Protein AF-A0A5M6J4X7-F1 (afdb_monomer_lite)

pLDDT: mean 82.65, std 15.27, range [44.09, 95.94]

Radius of gyration: 17.27 Å; chains: 1; bounding box: 68×32×40 Å

Sequence (121 aa):
MPLDASPAVAPTANATFPDHDLAFAHAWAAVAPGGWALTADPTDAGELIRIYPPDSQLPGFTIRLEAGVVVTRRHRPVQVRGGAVAVGQHASLPEAVLALCPLTQAQMDELRQVMRDRYGV

Secondary structure (DSSP, 8-state):
------------------HHHHHHHHHHHHHSTTT-EEEEEEETTEEEEEEE-TT-SS-SEEEEEETTEEEEEEPPPGGGT---EEEEEESSHHHHHHHHSPPPHHHHHHHHHHHHHHH--

Foldseek 3Di:
DDDDPDPDPPQPPQDEADPLLVLLLQLCQVLFPQRKDWDWDQDSNHIKIFIAGHPGPHGQWIWGQDPQKIWIWGADPVVVVGDTDTPDIHNGSNVVSCVVPPDDPVSVVSSVVSCCVPPVD

Organism: NCBI:txid504468

Structure (mmCIF, N/CA/C/O backbone):
data_AF-A0A5M6J4X7-F1
#
_entry.id   AF-A0A5M6J4X7-F1
#
loop_
_atom_site.group_PDB
_atom_site.id
_atom_site.type_symbol
_atom_site.label_atom_id
_atom_site.label_alt_id
_atom_site.label_comp_id
_atom_site.label_asym_id
_atom_site.label_entity_id
_atom_site.label_seq_id
_atom_site.pdbx_PDB_ins_code
_atom_site.Cartn_x
_atom_site.Cartn_y
_atom_site.Cartn_z
_atom_site.occupancy
_atom_site.B_iso_or_equiv
_atom_site.auth_seq_id
_atom_site.auth_comp_id
_atom_site.auth_asym_id
_atom_site.auth_atom_id
_atom_site.pdbx_PDB_model_num
ATOM 1 N N . MET A 1 1 ? 51.752 19.786 5.101 1.00 54.47 1 MET A N 1
ATOM 2 C CA . MET A 1 1 ? 50.528 19.103 5.570 1.00 54.47 1 MET A CA 1
ATOM 3 C C . MET A 1 1 ? 49.503 20.179 5.879 1.00 54.47 1 MET A C 1
ATOM 5 O O . MET A 1 1 ? 49.865 21.125 6.567 1.00 54.47 1 MET A O 1
ATOM 9 N N . PRO A 1 2 ? 48.319 20.113 5.263 1.00 50.25 2 PRO A N 1
ATOM 10 C CA . PRO A 1 2 ? 47.152 19.686 6.034 1.00 50.25 2 PRO A CA 1
ATOM 11 C C . PRO A 1 2 ? 46.352 18.596 5.306 1.00 50.25 2 PRO A C 1
ATOM 13 O O . PRO A 1 2 ? 46.207 18.621 4.088 1.00 50.25 2 PRO A O 1
ATOM 16 N N . LEU A 1 3 ? 45.886 17.616 6.081 1.00 54.03 3 LEU A N 1
ATOM 17 C CA . LEU A 1 3 ? 44.908 16.618 5.664 1.00 54.03 3 LEU A CA 1
ATOM 18 C C . LEU A 1 3 ? 43.536 17.291 5.644 1.00 54.03 3 LEU A C 1
ATOM 20 O O . LEU A 1 3 ? 43.104 17.854 6.649 1.00 54.03 3 LEU A O 1
ATOM 24 N N . ASP A 1 4 ? 42.912 17.249 4.475 1.00 46.16 4 ASP A N 1
ATOM 25 C CA . ASP A 1 4 ? 41.549 17.682 4.211 1.00 46.16 4 ASP A CA 1
ATOM 26 C C . ASP A 1 4 ? 40.594 16.977 5.186 1.00 46.16 4 ASP A C 1
ATOM 28 O O . ASP A 1 4 ? 40.535 15.744 5.252 1.00 46.16 4 ASP A O 1
ATOM 32 N N . ALA A 1 5 ? 39.901 17.764 6.008 1.00 50.56 5 ALA A N 1
ATOM 33 C CA . ALA A 1 5 ? 38.867 17.268 6.895 1.00 50.56 5 ALA A CA 1
ATOM 34 C C . ALA A 1 5 ? 37.667 16.852 6.037 1.00 50.56 5 ALA A C 1
ATOM 36 O O . ALA A 1 5 ? 36.771 17.651 5.773 1.00 50.56 5 ALA A O 1
ATOM 37 N N . SER A 1 6 ? 37.654 15.590 5.602 1.00 56.25 6 SER A N 1
ATOM 38 C CA . SER A 1 6 ? 36.448 14.971 5.057 1.00 56.25 6 SER A CA 1
ATOM 39 C C . SER A 1 6 ? 35.317 15.134 6.077 1.00 56.25 6 SER A C 1
ATOM 41 O O . SER A 1 6 ? 35.502 14.745 7.236 1.00 56.25 6 SER A O 1
ATOM 43 N N . PRO A 1 7 ? 34.154 15.693 5.700 1.00 47.84 7 PRO A N 1
ATOM 44 C CA . PRO A 1 7 ? 33.008 15.697 6.589 1.00 47.84 7 PRO A CA 1
ATOM 45 C C . PRO A 1 7 ? 32.628 14.239 6.840 1.00 47.84 7 PRO A C 1
ATOM 47 O O . PRO A 1 7 ? 32.224 13.520 5.926 1.00 47.84 7 PRO A O 1
ATOM 50 N N . ALA A 1 8 ? 32.809 13.790 8.081 1.00 49.34 8 ALA A N 1
ATOM 51 C CA . ALA A 1 8 ? 32.278 12.521 8.538 1.00 49.34 8 ALA A CA 1
ATOM 52 C C . ALA A 1 8 ? 30.768 12.551 8.287 1.00 49.34 8 ALA A C 1
ATOM 54 O O . ALA A 1 8 ? 30.037 13.304 8.933 1.00 49.34 8 ALA A O 1
ATOM 55 N N . VAL A 1 9 ? 30.315 11.776 7.301 1.00 49.84 9 VAL A N 1
ATOM 56 C CA . VAL A 1 9 ? 28.897 11.502 7.089 1.00 49.84 9 VAL A CA 1
ATOM 57 C C . VAL A 1 9 ? 28.430 10.842 8.377 1.00 49.84 9 VAL A C 1
ATOM 59 O O . VAL A 1 9 ? 28.810 9.709 8.671 1.00 49.84 9 VAL A O 1
ATOM 62 N N . ALA A 1 10 ? 27.705 11.598 9.201 1.00 44.78 10 ALA A N 1
ATOM 63 C CA . ALA A 1 10 ? 27.129 11.076 10.427 1.00 44.78 10 ALA A CA 1
ATOM 64 C C . ALA A 1 10 ? 26.323 9.815 10.076 1.00 44.78 10 ALA A C 1
ATOM 66 O O . ALA A 1 10 ? 25.644 9.822 9.040 1.00 44.78 10 ALA A O 1
ATOM 67 N N . PRO A 1 11 ? 26.392 8.741 10.887 1.00 44.09 11 PRO A N 1
ATOM 68 C CA . PRO A 1 11 ? 25.550 7.576 10.675 1.00 44.09 11 PRO A CA 1
ATOM 69 C C . PRO A 1 11 ? 24.113 8.080 10.654 1.00 44.09 11 PRO A C 1
ATOM 71 O O . PRO A 1 11 ? 23.614 8.630 11.637 1.00 44.09 11 PRO A O 1
ATOM 74 N N . THR A 1 12 ? 23.495 8.003 9.481 1.00 48.75 12 THR A N 1
ATOM 75 C CA . THR A 1 12 ? 22.108 8.393 9.293 1.00 48.75 12 THR A CA 1
ATOM 76 C C . THR A 1 12 ? 21.339 7.440 10.187 1.00 48.75 12 THR A C 1
ATOM 78 O O . THR A 1 12 ? 21.355 6.240 9.930 1.00 48.75 12 THR A O 1
ATOM 81 N N . ALA A 1 13 ? 20.786 7.932 11.299 1.00 51.66 13 ALA A N 1
ATOM 82 C CA . ALA A 1 13 ? 19.926 7.117 12.144 1.00 51.66 13 ALA A CA 1
ATOM 83 C C . ALA A 1 13 ? 18.932 6.413 11.214 1.00 51.66 13 ALA A C 1
ATOM 85 O O . ALA A 1 13 ? 18.324 7.095 10.385 1.00 51.66 13 ALA A O 1
ATOM 86 N N . ASN A 1 14 ? 18.852 5.077 11.276 1.00 59.75 14 ASN A N 1
ATOM 87 C CA . ASN A 1 14 ? 17.943 4.306 10.433 1.00 59.75 14 ASN A CA 1
ATOM 88 C C . ASN A 1 14 ? 16.543 4.869 10.640 1.00 59.75 14 ASN A C 1
ATOM 90 O O . ASN A 1 14 ? 15.927 4.650 11.678 1.00 59.75 14 ASN A O 1
ATOM 94 N N . ALA A 1 15 ? 16.087 5.663 9.679 1.00 66.50 15 ALA A N 1
ATOM 95 C CA . ALA A 1 15 ? 14.813 6.331 9.778 1.00 66.50 15 ALA A CA 1
ATOM 96 C C . ALA A 1 15 ? 13.739 5.262 9.543 1.00 66.50 15 ALA A C 1
ATOM 98 O O . ALA A 1 15 ? 13.676 4.659 8.466 1.00 66.50 15 ALA A O 1
ATOM 99 N N . THR A 1 16 ? 12.961 4.976 10.581 1.00 81.38 16 THR A N 1
ATOM 100 C CA . THR A 1 16 ? 11.840 4.031 10.555 1.00 81.38 16 THR A CA 1
ATOM 101 C C . THR A 1 16 ? 10.526 4.794 10.550 1.00 81.38 16 THR A C 1
ATOM 103 O O . THR A 1 16 ? 10.460 5.941 11.004 1.00 81.38 16 THR A O 1
ATOM 106 N N . PHE A 1 17 ? 9.474 4.168 10.032 1.00 86.75 17 PHE A N 1
ATOM 107 C CA . PHE A 1 17 ? 8.138 4.729 10.141 1.00 86.75 17 PHE A CA 1
ATOM 108 C C . PHE A 1 17 ? 7.643 4.588 11.585 1.00 86.75 17 PHE A C 1
ATOM 110 O O . PHE A 1 17 ? 8.009 3.638 12.280 1.00 86.75 17 PHE A O 1
ATOM 117 N N . PRO A 1 18 ? 6.837 5.536 12.082 1.00 87.62 18 PRO A N 1
ATOM 118 C CA . PRO A 1 18 ? 6.222 5.380 13.389 1.00 87.62 18 PRO A CA 1
ATOM 119 C C 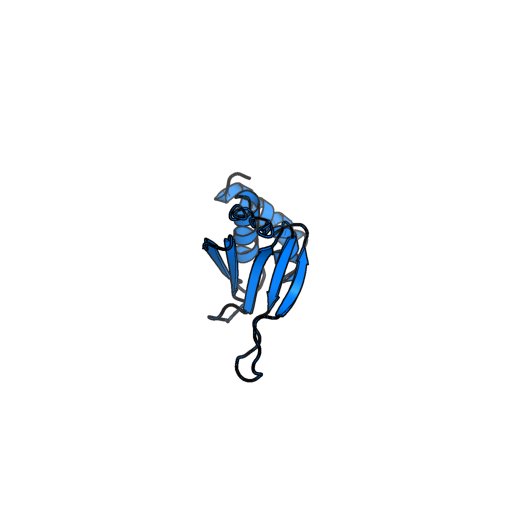. PRO A 1 18 ? 5.168 4.259 13.353 1.00 87.62 18 PRO A C 1
ATOM 121 O O . PRO A 1 18 ? 4.509 4.047 12.336 1.00 87.62 18 PRO A O 1
ATOM 124 N N . ASP A 1 19 ? 4.953 3.572 14.478 1.00 87.94 19 ASP A N 1
ATOM 125 C CA . ASP A 1 19 ? 4.053 2.406 14.538 1.00 87.94 19 ASP A CA 1
ATOM 126 C C . ASP A 1 19 ? 2.625 2.710 14.060 1.00 87.94 19 ASP A C 1
ATOM 128 O O . ASP A 1 19 ? 1.985 1.874 13.424 1.00 87.94 19 ASP A O 1
ATOM 132 N N . HIS A 1 20 ? 2.123 3.924 14.318 1.00 89.75 20 HIS A N 1
ATOM 133 C CA . HIS A 1 20 ? 0.791 4.339 13.867 1.00 89.75 20 HIS A CA 1
ATOM 134 C C . HIS A 1 20 ? 0.682 4.430 12.337 1.00 89.75 20 HIS A C 1
ATOM 136 O O . HIS A 1 20 ? -0.368 4.111 11.779 1.00 89.75 20 HIS A O 1
ATOM 142 N N . ASP A 1 21 ? 1.761 4.818 11.656 1.00 92.12 21 ASP A N 1
ATOM 143 C CA . ASP A 1 21 ? 1.822 4.892 10.196 1.00 92.12 21 ASP A CA 1
ATOM 144 C C . ASP A 1 21 ? 1.864 3.486 9.590 1.00 92.12 21 ASP A C 1
ATOM 146 O O . ASP A 1 21 ? 1.180 3.207 8.603 1.00 92.12 21 ASP A O 1
ATOM 150 N N . LEU A 1 22 ? 2.622 2.575 10.208 1.00 90.75 22 LEU A N 1
ATOM 151 C CA . LEU A 1 22 ? 2.658 1.166 9.813 1.00 90.75 22 LEU A CA 1
ATOM 152 C C . LEU A 1 22 ? 1.295 0.496 10.019 1.00 90.75 22 LEU A C 1
ATOM 154 O O . LEU A 1 22 ? 0.801 -0.191 9.123 1.00 90.75 22 LEU A O 1
ATOM 158 N N . ALA A 1 23 ? 0.651 0.741 11.162 1.00 91.88 23 ALA A N 1
ATOM 159 C CA . ALA A 1 23 ? -0.703 0.275 11.445 1.00 91.88 23 ALA A CA 1
ATOM 160 C C . ALA A 1 23 ? -1.708 0.802 10.411 1.00 91.88 23 ALA A C 1
ATOM 162 O O . ALA A 1 23 ? -2.513 0.026 9.892 1.00 91.88 23 ALA A O 1
ATOM 163 N N . PHE A 1 24 ? -1.623 2.090 10.053 1.00 94.38 24 PHE A N 1
ATOM 164 C CA . PHE A 1 24 ? -2.443 2.674 8.993 1.00 94.38 24 PHE A CA 1
ATOM 165 C C . PHE A 1 24 ? -2.215 1.962 7.659 1.00 94.38 24 PHE A C 1
ATOM 167 O O . PHE A 1 24 ? -3.180 1.584 7.002 1.00 94.38 24 PHE A O 1
ATOM 174 N N . ALA A 1 25 ? -0.961 1.743 7.256 1.00 94.38 25 ALA A N 1
ATOM 175 C CA . ALA A 1 25 ? -0.651 1.072 5.998 1.00 94.38 25 ALA A CA 1
ATOM 176 C C . ALA A 1 25 ? -1.211 -0.360 5.969 1.00 94.38 25 ALA A C 1
ATOM 178 O O . ALA A 1 25 ? -1.815 -0.773 4.976 1.00 94.38 25 ALA A O 1
ATOM 179 N N . HIS A 1 26 ? -1.063 -1.117 7.061 1.00 93.06 26 HIS A N 1
ATOM 180 C CA . HIS A 1 26 ? -1.617 -2.468 7.165 1.00 93.06 26 HIS A CA 1
ATOM 181 C C . HIS A 1 26 ? -3.152 -2.476 7.134 1.00 93.06 26 HIS A C 1
ATOM 183 O O . HIS A 1 26 ? -3.745 -3.314 6.451 1.00 93.06 26 HIS A O 1
ATOM 189 N N . ALA A 1 27 ? -3.802 -1.541 7.832 1.00 94.00 27 ALA A N 1
ATOM 190 C CA . ALA A 1 27 ? -5.254 -1.379 7.788 1.00 94.00 27 ALA A CA 1
ATOM 191 C C . ALA A 1 27 ? -5.733 -0.974 6.384 1.00 94.00 27 ALA A C 1
ATOM 193 O O . ALA A 1 27 ? -6.702 -1.537 5.879 1.00 94.00 27 ALA A O 1
ATOM 194 N N . TRP A 1 28 ? -5.011 -0.068 5.719 1.00 95.94 28 TRP A N 1
ATOM 195 C CA . TRP A 1 28 ? -5.259 0.316 4.333 1.00 95.94 28 TRP A CA 1
ATOM 196 C C . TRP A 1 28 ? -5.207 -0.891 3.402 1.00 95.94 28 TRP A C 1
ATOM 198 O O . TRP A 1 28 ? -6.148 -1.082 2.644 1.00 95.94 28 TRP A O 1
ATOM 208 N N . ALA A 1 29 ? -4.188 -1.749 3.489 1.00 94.00 29 ALA A N 1
ATOM 209 C CA . ALA A 1 29 ? -4.090 -2.927 2.623 1.00 94.00 29 ALA A CA 1
ATOM 210 C C . ALA A 1 29 ? -5.274 -3.894 2.804 1.00 94.00 29 ALA A C 1
ATOM 212 O O . ALA A 1 29 ? -5.733 -4.492 1.834 1.00 94.00 29 ALA A O 1
ATOM 213 N N . ALA A 1 30 ? -5.807 -4.005 4.026 1.00 92.12 30 ALA A N 1
ATOM 214 C CA . ALA A 1 30 ? -6.971 -4.840 4.314 1.00 92.12 30 ALA A CA 1
ATOM 215 C C . ALA A 1 30 ? -8.290 -4.285 3.741 1.00 92.12 30 ALA A C 1
ATOM 217 O O . ALA A 1 30 ? -9.185 -5.069 3.435 1.00 92.12 30 ALA A O 1
ATOM 218 N N . VAL A 1 31 ? -8.414 -2.961 3.610 1.00 93.69 31 VAL A N 1
ATOM 219 C CA . VAL A 1 31 ? -9.641 -2.276 3.153 1.00 93.69 31 VAL A CA 1
ATOM 220 C C . VAL A 1 31 ? -9.571 -1.875 1.673 1.00 93.69 31 VAL A C 1
ATOM 222 O O . VAL A 1 31 ? -10.596 -1.717 1.001 1.00 93.69 31 VAL A O 1
ATOM 225 N N . ALA A 1 32 ? -8.363 -1.698 1.138 1.00 92.31 32 ALA A N 1
ATOM 226 C CA . ALA A 1 32 ? -8.144 -1.303 -0.240 1.00 92.31 32 ALA A CA 1
ATOM 227 C C . ALA A 1 32 ? -8.739 -2.345 -1.206 1.00 92.31 32 ALA A C 1
ATOM 229 O O . ALA A 1 32 ? -8.578 -3.557 -1.022 1.00 92.31 32 ALA A O 1
ATOM 230 N N . PRO A 1 33 ? -9.421 -1.894 -2.271 1.00 90.31 33 PRO A N 1
ATOM 231 C CA . PRO A 1 33 ? -10.105 -2.790 -3.188 1.00 90.31 33 PRO A CA 1
ATOM 232 C C . PRO A 1 33 ? -9.108 -3.673 -3.944 1.00 90.31 33 PRO A C 1
ATOM 234 O O . PRO A 1 33 ? -8.038 -3.223 -4.354 1.00 90.31 33 PRO A O 1
ATOM 237 N N . GLY A 1 34 ? -9.490 -4.929 -4.175 1.00 87.62 34 GLY A N 1
ATOM 238 C CA . GLY A 1 34 ? -8.695 -5.880 -4.956 1.00 87.62 34 GLY A CA 1
ATOM 239 C C . GLY A 1 34 ? -7.653 -6.668 -4.157 1.00 87.62 34 GLY A C 1
ATOM 240 O O . GLY A 1 34 ? -6.922 -7.447 -4.752 1.00 87.62 34 GLY A O 1
ATOM 241 N N . GLY A 1 35 ? -7.585 -6.522 -2.830 1.00 87.81 35 GLY A N 1
ATOM 242 C CA . GLY A 1 35 ? -6.716 -7.366 -2.001 1.00 87.81 35 GLY A CA 1
ATOM 243 C C . GLY A 1 35 ? -5.240 -6.990 -2.108 1.00 87.81 35 GLY A C 1
ATOM 244 O O . GLY A 1 35 ? -4.394 -7.824 -2.424 1.00 87.81 35 GLY A O 1
ATOM 245 N N . TRP A 1 36 ? -4.938 -5.719 -1.848 1.00 94.00 36 TRP A N 1
ATOM 246 C CA . TRP A 1 36 ? -3.560 -5.260 -1.717 1.00 94.00 36 TRP A CA 1
ATOM 247 C C . TRP A 1 36 ? -2.878 -5.952 -0.538 1.00 94.00 36 TRP A C 1
ATOM 249 O O . TRP A 1 36 ? -3.493 -6.222 0.492 1.00 94.00 36 TRP A O 1
ATOM 259 N N . ALA A 1 37 ? -1.579 -6.195 -0.664 1.00 93.25 37 ALA A N 1
ATOM 260 C CA . ALA A 1 37 ? -0.767 -6.679 0.442 1.00 93.25 37 ALA A CA 1
ATOM 261 C C . ALA A 1 37 ? 0.480 -5.818 0.604 1.00 93.25 37 ALA A C 1
ATOM 263 O O . ALA A 1 37 ? 0.931 -5.149 -0.331 1.00 93.25 37 ALA A O 1
ATOM 264 N N . LEU A 1 38 ? 1.057 -5.849 1.801 1.00 93.62 38 LEU A N 1
ATOM 265 C CA . LEU A 1 38 ? 2.325 -5.194 2.066 1.00 93.62 38 LEU A CA 1
ATOM 266 C C . LEU A 1 38 ? 3.182 -5.997 3.033 1.00 93.62 38 LEU A C 1
ATOM 268 O O . LEU A 1 38 ? 2.668 -6.732 3.876 1.00 93.62 38 LEU A O 1
ATOM 272 N N . THR A 1 39 ? 4.492 -5.817 2.915 1.00 91.06 39 THR A N 1
ATOM 273 C CA . THR A 1 39 ? 5.473 -6.294 3.889 1.00 91.06 39 THR A CA 1
ATOM 274 C C . THR A 1 39 ? 6.389 -5.140 4.267 1.00 91.06 39 THR A C 1
ATOM 276 O O . THR A 1 39 ? 6.825 -4.387 3.395 1.00 91.06 39 THR A O 1
ATOM 279 N N . ALA A 1 40 ? 6.668 -4.996 5.559 1.00 88.06 40 ALA A N 1
ATOM 280 C CA . ALA A 1 40 ? 7.686 -4.086 6.059 1.00 88.06 40 ALA A CA 1
ATOM 281 C C . ALA A 1 40 ? 8.978 -4.876 6.288 1.00 88.06 40 ALA A C 1
ATOM 283 O O . ALA A 1 40 ? 8.976 -5.925 6.931 1.00 88.06 40 ALA A O 1
ATOM 284 N N . ASP A 1 41 ? 10.071 -4.378 5.730 1.00 83.50 41 ASP A N 1
ATOM 285 C CA . ASP A 1 41 ? 11.399 -4.950 5.851 1.00 83.50 41 ASP A CA 1
ATOM 286 C C . ASP A 1 41 ? 12.321 -3.904 6.488 1.00 83.50 41 ASP A C 1
ATOM 288 O O . ASP A 1 41 ? 12.703 -2.931 5.823 1.00 83.50 41 ASP A O 1
ATOM 292 N N . PRO A 1 42 ? 12.696 -4.071 7.767 1.00 74.25 42 PRO A N 1
ATOM 293 C CA . PRO A 1 42 ? 13.721 -3.237 8.369 1.00 74.25 42 PRO A CA 1
ATOM 294 C C . PRO A 1 42 ? 15.066 -3.582 7.717 1.00 74.25 42 PRO A C 1
ATOM 296 O O . PRO A 1 42 ? 15.517 -4.726 7.756 1.00 74.25 42 PRO A O 1
ATOM 299 N N . THR A 1 43 ? 15.707 -2.602 7.082 1.00 68.75 43 THR A N 1
ATOM 300 C CA . THR A 1 43 ? 17.043 -2.761 6.487 1.00 68.75 43 THR A CA 1
ATOM 301 C C . THR A 1 43 ? 18.032 -1.801 7.141 1.00 68.75 43 THR A C 1
ATOM 303 O O . THR A 1 43 ? 17.630 -0.797 7.731 1.00 68.75 43 THR A O 1
ATOM 306 N N . ASP A 1 44 ? 19.335 -2.051 6.984 1.00 54.94 44 ASP A N 1
ATOM 307 C CA . ASP A 1 44 ? 20.398 -1.147 7.461 1.00 54.94 44 ASP A CA 1
ATOM 308 C C . ASP A 1 44 ? 20.349 0.260 6.838 1.00 54.94 44 ASP A C 1
ATOM 310 O O . ASP A 1 44 ? 21.044 1.157 7.291 1.00 54.94 44 ASP A O 1
ATOM 314 N N . ALA A 1 45 ? 19.536 0.473 5.799 1.00 61.47 45 ALA A N 1
ATOM 315 C CA . ALA A 1 45 ? 19.342 1.766 5.149 1.00 61.47 45 ALA A CA 1
ATOM 316 C C . ALA A 1 45 ? 17.935 2.347 5.412 1.00 61.47 45 ALA A C 1
ATOM 318 O O . ALA A 1 45 ? 17.395 3.064 4.563 1.00 61.47 45 ALA A O 1
ATOM 319 N N . GLY A 1 46 ? 17.328 1.991 6.549 1.00 66.38 46 GLY A N 1
ATOM 320 C CA . GLY A 1 46 ? 15.977 2.389 6.951 1.00 66.38 46 GLY A CA 1
ATOM 321 C C . GLY A 1 46 ? 14.908 1.336 6.652 1.00 66.38 46 GLY A C 1
ATOM 322 O O . GLY A 1 46 ? 15.185 0.248 6.134 1.00 66.38 46 GLY A O 1
ATOM 323 N N . GLU A 1 47 ? 13.665 1.659 6.990 1.00 77.69 47 GLU A N 1
ATOM 324 C CA . GLU A 1 47 ? 12.527 0.768 6.764 1.00 77.69 47 GLU A CA 1
ATOM 325 C C . GLU A 1 47 ? 12.051 0.818 5.304 1.00 77.69 47 GLU A C 1
ATOM 327 O O . GLU A 1 47 ? 11.841 1.887 4.721 1.00 77.69 47 GLU A O 1
ATOM 332 N N . LEU A 1 48 ? 11.914 -0.361 4.695 1.00 86.31 48 LEU A N 1
ATOM 333 C CA . LEU A 1 48 ? 11.424 -0.543 3.335 1.00 86.31 48 LEU A CA 1
ATOM 334 C C . LEU A 1 48 ? 10.054 -1.210 3.379 1.00 86.31 48 LEU A C 1
ATOM 336 O O . LEU A 1 48 ? 9.936 -2.353 3.804 1.00 86.31 48 LEU A O 1
ATOM 340 N N . ILE A 1 49 ? 9.038 -0.547 2.841 1.00 91.50 49 ILE A N 1
ATOM 341 C CA . ILE A 1 49 ? 7.715 -1.147 2.674 1.00 91.50 49 ILE A CA 1
ATOM 342 C C . ILE A 1 49 ? 7.572 -1.606 1.233 1.00 91.50 49 ILE A C 1
ATOM 344 O O . ILE A 1 49 ? 7.722 -0.819 0.299 1.00 91.50 49 ILE A O 1
ATOM 348 N N . ARG A 1 50 ? 7.284 -2.888 1.038 1.00 92.06 50 ARG A N 1
ATOM 349 C CA . ARG A 1 50 ? 6.978 -3.489 -0.262 1.00 92.06 50 ARG A CA 1
ATOM 350 C C . ARG A 1 50 ? 5.474 -3.611 -0.393 1.00 92.06 50 ARG A C 1
ATOM 352 O O . ARG A 1 50 ? 4.831 -4.146 0.501 1.00 92.06 50 ARG A O 1
ATOM 359 N N . ILE A 1 51 ? 4.930 -3.143 -1.510 1.00 92.94 51 ILE A N 1
ATOM 360 C CA . ILE A 1 51 ? 3.493 -3.162 -1.776 1.00 92.94 51 ILE A CA 1
ATOM 361 C C . ILE A 1 51 ? 3.220 -4.037 -2.992 1.00 92.94 51 ILE A C 1
ATOM 363 O O . ILE A 1 51 ? 3.809 -3.858 -4.065 1.00 92.94 51 ILE A O 1
ATOM 367 N N . TYR A 1 52 ? 2.294 -4.966 -2.802 1.00 93.25 52 TYR A N 1
ATOM 368 C CA . TYR A 1 52 ? 1.855 -5.962 -3.761 1.00 93.25 52 TYR A CA 1
ATOM 369 C C . TYR A 1 52 ? 0.463 -5.554 -4.252 1.00 93.25 52 TYR A C 1
ATOM 371 O O . TYR A 1 52 ? -0.486 -5.547 -3.462 1.00 93.25 52 TYR A O 1
ATOM 379 N N . PRO A 1 53 ? 0.342 -5.151 -5.527 1.00 91.19 53 PRO A N 1
ATOM 380 C CA . PRO A 1 53 ? -0.953 -4.892 -6.137 1.00 91.19 53 PRO A CA 1
ATOM 381 C C . PRO A 1 53 ? -1.832 -6.152 -6.166 1.00 91.19 53 PRO A C 1
ATOM 383 O O . PRO A 1 53 ? -1.293 -7.263 -6.109 1.00 91.19 53 PRO A O 1
ATOM 386 N N . PRO A 1 54 ? -3.154 -5.983 -6.348 1.00 92.31 54 PRO A N 1
ATOM 387 C CA . PRO A 1 54 ? -4.087 -7.067 -6.636 1.00 92.31 54 PRO A CA 1
ATOM 388 C C . PRO A 1 54 ? -3.534 -8.043 -7.674 1.00 92.31 54 PRO A C 1
ATOM 390 O O . PRO A 1 54 ? -2.940 -7.626 -8.672 1.00 92.31 54 PRO A O 1
ATOM 393 N N . ASP A 1 55 ? -3.713 -9.337 -7.417 1.00 88.56 55 ASP A N 1
ATOM 394 C CA . ASP A 1 55 ? -3.319 -10.437 -8.306 1.00 88.56 55 ASP A CA 1
ATOM 395 C C . ASP A 1 55 ? -1.809 -10.530 -8.627 1.00 88.56 55 ASP A C 1
ATOM 397 O O . ASP A 1 55 ? -1.398 -11.296 -9.502 1.00 88.56 55 ASP A O 1
ATOM 401 N N . SER A 1 56 ? -0.951 -9.795 -7.906 1.00 87.56 56 SER A N 1
ATOM 402 C CA . SER A 1 56 ? 0.503 -9.818 -8.092 1.00 87.56 56 SER A CA 1
ATOM 403 C C . SER A 1 56 ? 1.221 -10.492 -6.926 1.00 87.56 56 SER A C 1
ATOM 405 O O . SER A 1 56 ? 1.140 -10.056 -5.782 1.00 87.56 56 SER A O 1
ATOM 407 N N . GLN A 1 57 ? 2.034 -11.506 -7.231 1.00 85.12 57 GLN A N 1
ATOM 408 C CA . GLN A 1 57 ? 2.959 -12.117 -6.261 1.00 85.12 57 GLN A CA 1
ATOM 409 C C . GLN A 1 57 ? 4.287 -11.353 -6.136 1.00 85.12 57 GLN A C 1
ATOM 411 O O . GLN A 1 57 ? 5.130 -11.691 -5.309 1.00 85.12 57 GLN A O 1
ATOM 416 N N . LEU A 1 58 ? 4.496 -10.330 -6.970 1.00 86.25 58 LEU A N 1
ATOM 417 C CA . LEU A 1 58 ? 5.694 -9.497 -6.965 1.00 86.25 58 LEU A CA 1
ATOM 418 C C . LEU A 1 58 ? 5.363 -8.083 -6.470 1.00 86.25 58 LEU A C 1
ATOM 420 O O . LEU A 1 58 ? 4.278 -7.571 -6.776 1.00 86.25 58 LEU A O 1
ATOM 424 N N . PRO A 1 59 ? 6.291 -7.418 -5.759 1.00 86.88 59 PRO A N 1
ATOM 425 C CA . PRO A 1 59 ? 6.079 -6.048 -5.327 1.00 86.88 59 PRO A CA 1
ATOM 426 C C . PRO A 1 59 ? 6.024 -5.123 -6.546 1.00 86.88 59 PRO A C 1
ATOM 428 O O . PRO A 1 59 ? 6.974 -5.024 -7.326 1.00 86.88 59 PRO A O 1
ATOM 431 N N . GLY A 1 60 ? 4.899 -4.431 -6.706 1.00 89.38 60 GLY A N 1
ATOM 432 C CA . GLY A 1 60 ? 4.727 -3.404 -7.734 1.00 89.38 60 GLY A CA 1
ATOM 433 C C . GLY A 1 60 ? 5.336 -2.070 -7.311 1.00 89.38 60 GLY A C 1
ATOM 434 O O . GLY A 1 60 ? 5.801 -1.299 -8.157 1.00 89.38 60 GLY A O 1
ATOM 435 N N . PHE A 1 61 ? 5.376 -1.817 -6.000 1.00 92.62 61 PHE A N 1
ATOM 436 C CA . PHE A 1 61 ? 5.857 -0.567 -5.427 1.00 92.62 61 PHE A CA 1
ATOM 437 C C . PHE A 1 61 ? 6.707 -0.803 -4.181 1.00 92.62 61 PHE A C 1
ATOM 439 O O . PHE A 1 61 ? 6.554 -1.800 -3.476 1.00 92.62 61 PHE A O 1
ATOM 446 N N . THR A 1 62 ? 7.594 0.147 -3.913 1.00 92.62 62 THR A N 1
ATOM 447 C CA . THR A 1 62 ? 8.339 0.250 -2.663 1.00 92.62 62 THR A CA 1
ATOM 448 C C . THR A 1 62 ? 8.213 1.650 -2.087 1.00 92.62 62 THR A C 1
ATOM 450 O O . THR A 1 62 ? 8.266 2.625 -2.832 1.00 92.62 62 THR A O 1
ATOM 453 N N . ILE A 1 63 ? 8.063 1.757 -0.772 1.00 92.81 63 ILE A N 1
ATOM 454 C CA . ILE A 1 63 ? 8.044 3.023 -0.039 1.00 92.81 63 ILE A CA 1
ATOM 455 C C . ILE A 1 63 ? 9.214 3.022 0.945 1.00 92.81 63 ILE A C 1
ATOM 457 O O . ILE A 1 63 ? 9.459 2.020 1.617 1.00 92.81 63 ILE A O 1
ATOM 461 N N . ARG A 1 64 ? 9.966 4.124 0.999 1.00 90.62 64 ARG A N 1
ATOM 462 C CA . ARG A 1 64 ? 11.101 4.313 1.917 1.00 90.62 64 ARG A CA 1
ATOM 463 C C . ARG A 1 64 ? 11.098 5.710 2.504 1.00 90.62 64 ARG A C 1
ATOM 465 O O . ARG A 1 64 ? 10.668 6.647 1.839 1.00 90.62 64 ARG A O 1
ATOM 472 N N . LEU A 1 65 ? 11.654 5.848 3.700 1.00 87.62 65 LEU A N 1
ATOM 473 C CA . LEU A 1 65 ? 11.962 7.142 4.293 1.00 87.6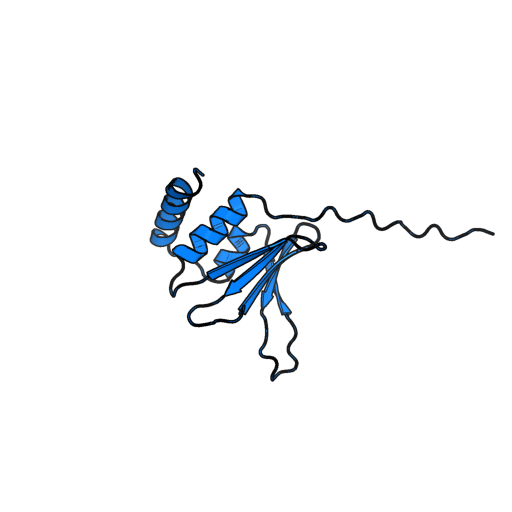2 65 LEU A CA 1
ATOM 474 C C . LEU A 1 65 ? 13.393 7.554 3.912 1.00 87.62 65 LEU A C 1
ATOM 476 O O . LEU A 1 65 ? 14.362 6.903 4.295 1.00 87.62 65 LEU A O 1
ATOM 480 N N . GLU A 1 66 ? 13.532 8.623 3.131 1.00 86.44 66 GLU A N 1
ATOM 481 C CA . GLU A 1 66 ? 14.812 9.137 2.636 1.00 86.44 66 GLU A CA 1
ATOM 482 C C . GLU A 1 66 ? 14.986 10.586 3.075 1.00 86.44 66 GLU A C 1
ATOM 484 O O . GLU A 1 66 ? 14.238 11.462 2.650 1.00 86.44 66 GLU A O 1
ATOM 489 N N . ALA A 1 67 ? 15.961 10.835 3.955 1.00 82.75 67 ALA A N 1
ATOM 490 C CA . ALA A 1 67 ? 16.246 12.167 4.499 1.00 82.75 67 ALA A CA 1
ATOM 491 C C . ALA A 1 67 ? 14.997 12.899 5.052 1.00 82.75 67 ALA A C 1
ATOM 493 O O . ALA A 1 67 ? 14.872 14.113 4.914 1.00 82.75 67 ALA A O 1
ATOM 494 N N . GLY A 1 68 ? 14.069 12.157 5.671 1.00 81.06 68 GLY A N 1
ATOM 495 C CA . GLY A 1 68 ? 12.828 12.703 6.234 1.00 81.06 68 GLY A CA 1
ATOM 496 C C . GLY A 1 68 ? 11.660 12.826 5.249 1.00 81.06 68 GLY A C 1
ATOM 497 O O . GLY A 1 68 ? 10.606 13.313 5.641 1.00 81.06 68 GLY A O 1
ATOM 498 N N . VAL A 1 69 ? 11.816 12.375 4.000 1.00 87.56 69 VAL A N 1
ATOM 499 C CA . VAL A 1 69 ? 10.755 12.370 2.981 1.00 87.56 69 VAL A CA 1
ATOM 500 C C . VAL A 1 69 ? 10.363 10.939 2.632 1.00 87.56 69 VAL A C 1
ATOM 502 O O . VAL A 1 69 ? 11.221 10.075 2.452 1.00 87.56 69 VAL A O 1
ATOM 505 N N . VAL A 1 70 ? 9.064 10.677 2.502 1.00 90.56 70 VAL A N 1
ATOM 506 C CA . VAL A 1 70 ? 8.554 9.359 2.118 1.00 90.56 70 VAL A CA 1
ATOM 507 C C . VAL A 1 70 ? 8.560 9.239 0.597 1.00 90.56 70 VAL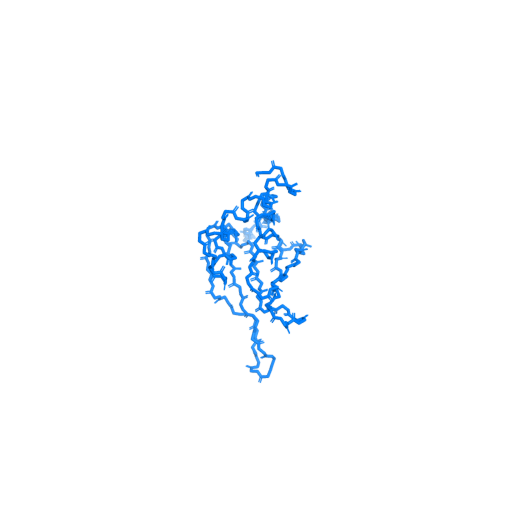 A C 1
ATOM 509 O O . VAL A 1 70 ? 7.800 9.912 -0.093 1.00 90.56 70 VAL A O 1
ATOM 512 N N . VAL A 1 71 ? 9.426 8.388 0.053 1.00 91.31 71 VAL A N 1
ATOM 513 C CA . VAL A 1 71 ? 9.611 8.204 -1.391 1.00 91.31 71 VAL A CA 1
ATOM 514 C C . VAL A 1 71 ? 8.950 6.910 -1.843 1.00 91.31 71 VAL A C 1
ATOM 516 O O . VAL A 1 71 ? 9.347 5.818 -1.431 1.00 91.31 71 VAL A O 1
ATOM 519 N N . THR A 1 72 ? 8.000 7.031 -2.766 1.00 93.69 72 THR A N 1
ATOM 520 C CA . THR A 1 72 ? 7.343 5.901 -3.428 1.00 93.69 72 THR A CA 1
ATOM 521 C C . THR A 1 72 ? 8.052 5.617 -4.744 1.00 93.69 72 THR A C 1
ATOM 523 O O . THR A 1 72 ? 8.182 6.492 -5.606 1.00 93.69 72 THR A O 1
ATOM 526 N N . ARG A 1 73 ? 8.489 4.376 -4.946 1.00 92.56 73 ARG A N 1
ATOM 527 C CA . ARG A 1 73 ? 9.058 3.890 -6.202 1.00 92.56 73 ARG A CA 1
ATOM 528 C C . ARG A 1 73 ? 8.183 2.810 -6.818 1.00 92.56 73 ARG A C 1
ATOM 530 O O . ARG A 1 73 ? 7.676 1.940 -6.122 1.00 92.56 73 ARG A O 1
ATOM 537 N N . ARG A 1 74 ? 8.054 2.826 -8.143 1.00 90.50 74 ARG A N 1
ATOM 538 C CA . ARG A 1 74 ? 7.398 1.770 -8.922 1.00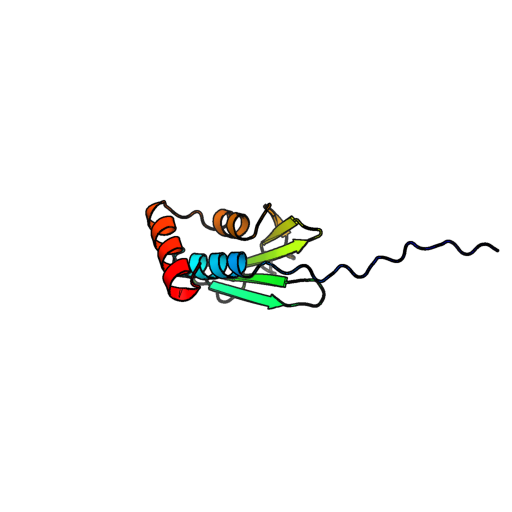 90.50 74 ARG A CA 1
ATOM 539 C C . ARG A 1 74 ? 8.444 0.853 -9.537 1.00 90.50 74 ARG A C 1
ATOM 541 O O . ARG A 1 74 ? 9.376 1.324 -10.195 1.00 90.50 74 ARG A O 1
ATOM 548 N N . HIS A 1 75 ? 8.262 -0.452 -9.370 1.00 86.31 75 HIS A N 1
ATOM 549 C CA . HIS A 1 75 ? 9.065 -1.457 -10.052 1.00 86.31 75 HIS A CA 1
ATOM 550 C C . HIS A 1 75 ? 8.579 -1.591 -11.496 1.00 86.31 75 HIS A C 1
ATOM 552 O O . HIS A 1 75 ? 7.393 -1.794 -11.761 1.00 86.31 75 HIS A O 1
ATOM 558 N N . ARG A 1 76 ? 9.497 -1.427 -12.451 1.00 75.56 76 ARG A N 1
ATOM 559 C CA . ARG A 1 76 ? 9.215 -1.674 -13.867 1.00 75.56 76 ARG A CA 1
ATOM 560 C C . ARG A 1 76 ? 9.543 -3.131 -14.211 1.00 75.56 76 ARG A C 1
ATOM 562 O O . ARG A 1 76 ? 10.471 -3.687 -13.626 1.00 75.56 76 ARG A O 1
ATOM 569 N N . PRO A 1 77 ? 8.822 -3.755 -15.160 1.00 65.06 77 PRO A N 1
ATOM 570 C CA . PRO A 1 77 ? 9.155 -5.099 -15.618 1.00 65.06 77 PRO A CA 1
ATOM 571 C C . PRO A 1 77 ? 10.607 -5.167 -16.108 1.00 65.06 77 PRO A C 1
ATOM 573 O O . PRO A 1 77 ? 11.074 -4.284 -16.829 1.00 65.06 77 PRO A O 1
ATOM 576 N N . VAL A 1 78 ? 11.323 -6.237 -15.763 1.00 60.12 78 VAL A N 1
ATOM 577 C CA . VAL A 1 78 ? 12.744 -6.424 -16.123 1.00 60.12 78 VAL A CA 1
ATOM 578 C C . VAL A 1 78 ? 12.971 -6.378 -17.644 1.00 60.12 78 VAL A C 1
ATOM 580 O O . VAL A 1 78 ? 14.024 -5.937 -18.104 1.00 60.12 78 VAL A O 1
ATOM 583 N N . GLN A 1 79 ? 11.948 -6.725 -18.434 1.00 56.59 79 GLN A N 1
ATOM 584 C CA . GLN A 1 79 ? 11.956 -6.689 -19.903 1.00 56.59 79 GLN A CA 1
ATOM 585 C C . GLN A 1 79 ? 12.286 -5.305 -20.496 1.00 56.59 79 GLN A C 1
ATOM 587 O O . GLN A 1 79 ? 12.758 -5.238 -21.626 1.00 56.59 79 GLN A O 1
ATOM 592 N N . VAL A 1 80 ? 12.119 -4.211 -19.739 1.00 58.19 80 VAL A N 1
ATOM 593 C CA . VAL A 1 80 ? 12.453 -2.842 -20.185 1.00 58.19 80 VAL A CA 1
ATOM 594 C C . VAL A 1 80 ? 13.797 -2.318 -19.641 1.00 58.19 80 VAL A C 1
ATOM 596 O O . VAL A 1 80 ? 14.036 -1.113 -19.683 1.00 58.19 80 VAL A O 1
ATOM 599 N N . ARG A 1 81 ? 14.677 -3.183 -19.092 1.00 57.34 81 ARG A N 1
ATOM 600 C CA . ARG A 1 81 ? 15.845 -2.777 -18.263 1.00 57.34 81 ARG A CA 1
ATOM 601 C C . ARG A 1 81 ? 15.446 -1.810 -17.134 1.00 57.34 81 ARG A C 1
ATOM 603 O O . ARG A 1 81 ? 16.186 -0.898 -16.767 1.00 57.34 81 ARG A O 1
ATOM 610 N N . GLY A 1 82 ? 14.230 -1.961 -16.620 1.00 53.47 82 GLY A N 1
ATOM 611 C CA . GLY A 1 82 ? 13.636 -1.007 -15.699 1.00 53.47 82 GLY A CA 1
ATOM 612 C C . GLY A 1 82 ? 14.033 -1.291 -14.256 1.00 53.47 82 GLY A C 1
ATOM 613 O O . GLY A 1 82 ? 13.505 -2.214 -13.649 1.00 53.47 82 GLY A O 1
ATOM 614 N N . GLY A 1 83 ? 14.920 -0.472 -13.691 1.00 68.94 83 GLY A N 1
ATOM 615 C CA . GLY A 1 83 ? 15.048 -0.357 -12.237 1.00 68.94 83 GLY A CA 1
ATOM 616 C C . GLY A 1 83 ? 13.788 0.249 -11.598 1.00 68.94 83 GLY A C 1
ATOM 617 O O . GLY A 1 83 ? 12.847 0.655 -12.291 1.00 68.94 83 GLY A O 1
ATOM 618 N N . ALA A 1 84 ? 13.778 0.338 -10.268 1.00 79.44 84 ALA A N 1
ATOM 619 C CA . ALA A 1 84 ? 12.740 1.063 -9.543 1.00 79.44 84 ALA A CA 1
ATOM 620 C C . ALA A 1 84 ? 12.843 2.569 -9.843 1.00 79.44 84 ALA A C 1
ATOM 622 O O . ALA A 1 84 ? 13.926 3.148 -9.765 1.00 79.44 84 ALA A O 1
ATOM 623 N N . VAL A 1 85 ? 11.725 3.205 -10.192 1.00 85.12 85 VAL A N 1
ATOM 624 C CA . VAL A 1 85 ? 11.669 4.648 -10.487 1.00 85.12 85 VAL A CA 1
ATOM 625 C C . VAL A 1 85 ? 10.855 5.338 -9.415 1.00 85.12 85 VAL A C 1
ATOM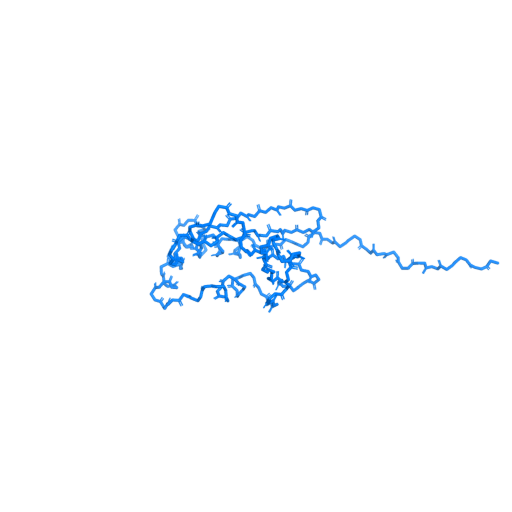 627 O O . VAL A 1 85 ? 9.766 4.866 -9.105 1.00 85.12 85 VAL A O 1
ATOM 630 N N . ALA A 1 86 ? 11.355 6.449 -8.875 1.00 87.00 86 ALA A N 1
ATOM 631 C CA . ALA A 1 86 ? 10.566 7.301 -7.993 1.00 87.00 86 ALA A CA 1
ATOM 632 C C . ALA A 1 86 ? 9.345 7.846 -8.746 1.00 87.00 86 ALA A C 1
ATOM 634 O O . ALA A 1 86 ? 9.481 8.470 -9.795 1.00 87.00 86 ALA A O 1
ATOM 635 N N . VAL A 1 87 ? 8.160 7.558 -8.218 1.00 90.50 87 VAL A N 1
ATOM 636 C CA . VAL A 1 87 ? 6.865 7.978 -8.770 1.00 90.50 87 VAL A CA 1
ATOM 637 C C . VAL A 1 87 ? 6.145 8.972 -7.864 1.00 90.50 87 VAL A C 1
ATOM 639 O O . VAL A 1 87 ? 5.205 9.612 -8.319 1.00 90.50 87 VAL A O 1
ATOM 642 N N . GLY A 1 88 ? 6.590 9.125 -6.614 1.00 90.94 88 GLY A N 1
ATOM 643 C CA . GLY A 1 88 ? 6.005 10.064 -5.665 1.00 90.94 88 GLY A CA 1
ATOM 644 C C . GLY A 1 88 ? 6.936 10.379 -4.499 1.00 90.94 88 GLY A C 1
ATOM 645 O O . GLY A 1 88 ? 7.817 9.585 -4.157 1.00 90.94 88 GLY A O 1
ATOM 646 N N . GLN A 1 89 ? 6.732 11.556 -3.919 1.00 93.31 89 GLN A N 1
ATOM 647 C CA . GLN A 1 89 ? 7.304 11.986 -2.649 1.00 93.31 89 GLN A CA 1
ATOM 648 C C . GLN A 1 89 ? 6.159 12.506 -1.786 1.00 93.31 89 GLN A C 1
ATOM 650 O O . GLN A 1 89 ? 5.294 13.219 -2.291 1.00 93.31 89 GLN A O 1
ATOM 655 N N . HIS A 1 90 ? 6.155 12.127 -0.517 1.00 93.12 90 HIS A N 1
ATOM 656 C CA . HIS A 1 90 ? 5.049 12.348 0.404 1.00 93.12 90 HIS A CA 1
ATOM 657 C C . HIS A 1 90 ? 5.584 12.792 1.763 1.00 93.12 90 HIS A C 1
ATOM 659 O O . HIS A 1 90 ? 6.731 12.498 2.122 1.00 93.12 90 HIS A O 1
ATOM 665 N N . ALA A 1 91 ? 4.745 13.491 2.524 1.00 89.94 91 ALA A N 1
ATOM 666 C CA . ALA A 1 91 ? 5.085 13.916 3.874 1.00 89.94 91 ALA A CA 1
ATOM 667 C C . ALA A 1 91 ? 4.995 12.757 4.879 1.00 89.94 91 ALA A C 1
ATOM 669 O O . ALA A 1 91 ? 5.667 12.786 5.907 1.00 89.94 91 ALA A O 1
ATOM 670 N N . SER A 1 92 ? 4.180 11.737 4.588 1.00 92.06 92 SER A N 1
ATOM 671 C CA . SER A 1 92 ? 3.966 10.589 5.472 1.00 92.06 92 SER A CA 1
ATOM 672 C C . SER A 1 92 ? 3.628 9.306 4.710 1.00 92.06 92 SER A C 1
ATOM 674 O O . SER A 1 92 ? 3.309 9.317 3.516 1.00 92.06 92 SER A O 1
ATOM 676 N N . LEU A 1 93 ? 3.700 8.173 5.411 1.00 92.50 93 LEU A N 1
ATOM 677 C CA . LEU A 1 93 ? 3.342 6.873 4.849 1.00 92.50 93 LEU A CA 1
ATOM 678 C C . LEU A 1 93 ? 1.840 6.749 4.516 1.00 92.50 93 LEU A C 1
ATOM 680 O O . LEU A 1 93 ? 1.543 6.259 3.423 1.00 92.50 93 LEU A O 1
ATOM 684 N N . PRO A 1 94 ? 0.891 7.218 5.356 1.00 94.75 94 PRO A N 1
ATOM 685 C CA . PRO A 1 94 ? -0.530 7.252 5.010 1.00 94.75 94 PRO A CA 1
ATOM 686 C C . PRO A 1 94 ? -0.818 7.967 3.688 1.00 94.75 94 PRO A C 1
ATOM 688 O O . PRO A 1 94 ? -1.580 7.469 2.861 1.00 94.75 94 PRO A O 1
ATOM 691 N N . GLU A 1 95 ? -0.171 9.111 3.456 1.00 94.62 95 GLU A N 1
ATOM 692 C CA . GLU A 1 95 ? -0.315 9.854 2.204 1.00 94.62 95 GLU A CA 1
ATOM 693 C C . GLU A 1 95 ? 0.213 9.043 1.012 1.00 94.62 95 GLU A C 1
ATOM 695 O O . GLU A 1 95 ? -0.441 8.964 -0.029 1.00 94.62 95 GLU A O 1
ATOM 700 N N . ALA A 1 96 ? 1.362 8.385 1.180 1.00 94.62 96 ALA A N 1
ATOM 701 C CA . ALA A 1 96 ? 1.971 7.571 0.138 1.00 94.62 96 ALA A CA 1
ATOM 702 C C . ALA A 1 96 ? 1.095 6.374 -0.274 1.00 94.62 96 ALA A C 1
ATOM 704 O O . ALA A 1 96 ? 0.921 6.130 -1.469 1.00 94.62 96 ALA A O 1
ATOM 705 N N . VAL A 1 97 ? 0.499 5.645 0.680 1.00 94.94 97 VAL A N 1
ATOM 706 C CA . VAL A 1 97 ? -0.381 4.503 0.357 1.00 94.94 97 VAL A CA 1
ATOM 707 C C . VAL A 1 97 ? -1.718 4.950 -0.243 1.00 94.94 97 VAL A C 1
ATOM 709 O O . VAL A 1 97 ? -2.205 4.332 -1.191 1.00 94.94 97 VAL A O 1
ATOM 712 N N . LEU A 1 98 ? -2.275 6.078 0.211 1.00 95.50 98 LEU A N 1
ATOM 713 C CA . LEU A 1 98 ? -3.486 6.661 -0.377 1.00 95.50 98 LEU A CA 1
ATOM 714 C C . LEU A 1 98 ? -3.252 7.188 -1.798 1.00 95.50 98 LEU A C 1
ATOM 716 O O . LEU A 1 98 ? -4.158 7.127 -2.627 1.00 95.50 98 LEU A O 1
ATOM 720 N N . ALA A 1 99 ? -2.043 7.658 -2.112 1.00 94.12 99 ALA A N 1
ATOM 721 C CA . ALA A 1 99 ? -1.680 8.042 -3.474 1.00 94.12 99 ALA A CA 1
ATOM 722 C C . ALA A 1 99 ? -1.628 6.839 -4.436 1.00 94.12 99 ALA A C 1
ATOM 724 O O . ALA A 1 99 ? -1.853 7.006 -5.635 1.00 94.12 99 ALA A O 1
ATOM 725 N N . LEU A 1 100 ? -1.351 5.628 -3.930 1.00 92.25 100 LEU A N 1
ATOM 726 C CA . LEU A 1 100 ? -1.372 4.396 -4.727 1.00 92.25 100 LEU A CA 1
ATOM 727 C C . LEU A 1 100 ? -2.796 3.898 -4.981 1.00 92.25 100 LEU A C 1
ATOM 729 O O . LEU A 1 100 ? -3.120 3.514 -6.106 1.00 92.25 100 LEU A O 1
ATOM 733 N N . CYS A 1 101 ? -3.639 3.901 -3.948 1.00 93.75 101 CYS A N 1
ATOM 734 C CA . CYS A 1 101 ? -5.056 3.580 -4.068 1.00 93.75 101 CYS A CA 1
ATOM 735 C C . CYS A 1 101 ? -5.883 4.507 -3.167 1.00 93.75 101 CYS A C 1
ATOM 737 O O . CYS A 1 101 ? -5.951 4.279 -1.952 1.00 93.75 101 CYS A O 1
ATOM 739 N N . PRO A 1 102 ? -6.519 5.540 -3.752 1.00 93.88 102 PRO A N 1
ATOM 740 C CA . PRO A 1 102 ? -7.420 6.412 -3.018 1.00 93.88 102 PRO A CA 1
ATOM 741 C C . PRO A 1 102 ? -8.624 5.626 -2.502 1.00 93.88 102 PRO A C 1
ATOM 743 O O . PRO A 1 102 ? -9.267 4.892 -3.255 1.0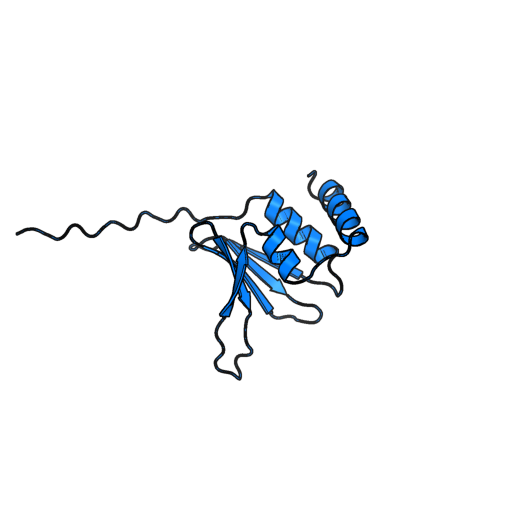0 93.88 102 PRO A O 1
ATOM 746 N N . LEU A 1 103 ? -8.947 5.807 -1.225 1.00 93.81 103 LEU A N 1
ATOM 747 C CA . LEU A 1 103 ? -10.117 5.197 -0.604 1.00 93.81 103 LEU A CA 1
ATOM 748 C C . LEU A 1 103 ? -11.321 6.141 -0.660 1.00 93.81 103 LEU A C 1
ATOM 750 O O . LEU A 1 103 ? -11.195 7.359 -0.525 1.00 93.81 103 LEU A O 1
ATOM 754 N N . THR A 1 104 ? -12.511 5.570 -0.831 1.00 95.25 104 THR A N 1
ATOM 755 C CA . THR A 1 104 ? -13.776 6.297 -0.652 1.00 95.25 104 THR A CA 1
ATOM 756 C C . THR A 1 104 ? -14.004 6.647 0.820 1.00 95.25 104 THR A C 1
ATOM 758 O O . THR A 1 104 ? -13.393 6.062 1.712 1.00 95.25 104 THR A O 1
ATOM 761 N N . GLN A 1 105 ? -14.935 7.562 1.104 1.00 94.12 105 GLN A N 1
ATOM 762 C CA . GLN A 1 105 ? -15.257 7.925 2.487 1.00 94.12 105 GLN A CA 1
ATOM 763 C C . GLN A 1 105 ? -15.705 6.715 3.325 1.00 94.12 105 GLN A C 1
ATOM 765 O O . GLN A 1 105 ? -15.239 6.556 4.447 1.00 94.12 105 GLN A O 1
ATOM 770 N N . ALA A 1 106 ? -16.541 5.835 2.764 1.00 95.00 106 ALA A N 1
ATOM 771 C CA . ALA A 1 106 ? -16.991 4.625 3.455 1.00 95.00 106 ALA A CA 1
ATOM 772 C C . ALA A 1 106 ? -15.818 3.694 3.813 1.00 95.00 106 ALA A C 1
ATOM 774 O O . ALA A 1 106 ? -15.744 3.190 4.929 1.00 95.00 106 ALA A O 1
ATOM 775 N N . GLN A 1 107 ? -14.860 3.527 2.897 1.00 94.56 107 GLN A N 1
ATOM 776 C CA . GLN A 1 107 ? -13.637 2.758 3.149 1.00 94.56 107 GLN A CA 1
ATOM 777 C C . GLN A 1 107 ? -12.724 3.441 4.168 1.00 94.56 107 GLN A C 1
ATOM 779 O O . GLN A 1 107 ? -12.086 2.772 4.969 1.00 94.56 107 GLN A O 1
ATOM 784 N N . MET A 1 108 ? -12.661 4.772 4.180 1.00 94.69 108 MET A N 1
ATOM 785 C CA . MET A 1 108 ? -11.918 5.500 5.210 1.00 94.69 108 MET A CA 1
ATOM 786 C C . MET A 1 108 ? -12.531 5.297 6.601 1.00 94.69 108 MET A C 1
ATOM 788 O O . MET A 1 108 ? -11.795 5.194 7.580 1.00 94.69 108 MET A O 1
ATOM 792 N N . ASP A 1 109 ? -13.859 5.220 6.705 1.00 95.25 109 ASP A N 1
ATOM 793 C CA . ASP A 1 109 ? -14.544 4.916 7.964 1.00 95.25 109 ASP A CA 1
ATOM 794 C C . ASP A 1 109 ? -14.298 3.466 8.409 1.00 95.25 109 ASP A C 1
ATOM 796 O O . ASP A 1 109 ? -13.997 3.226 9.579 1.00 95.25 109 ASP A O 1
ATOM 800 N N . GLU A 1 110 ? -14.322 2.513 7.475 1.00 94.44 110 GLU A N 1
ATOM 801 C CA . GLU A 1 110 ? -13.941 1.120 7.733 1.00 94.44 110 GLU A CA 1
ATOM 802 C C . GLU A 1 110 ? -12.477 1.000 8.178 1.00 94.44 110 GLU A C 1
ATOM 804 O O . GLU A 1 110 ? -12.183 0.336 9.168 1.00 94.44 110 GLU A O 1
ATOM 809 N N . LEU A 1 111 ? -11.556 1.705 7.518 1.00 94.31 111 LEU A N 1
ATOM 810 C CA . LEU A 1 111 ? -10.142 1.743 7.886 1.00 94.31 111 LEU A CA 1
ATOM 811 C C . LEU A 1 111 ? -9.957 2.243 9.319 1.00 94.31 111 LEU A C 1
ATOM 813 O O . LEU A 1 111 ? -9.233 1.617 10.091 1.00 94.31 111 LEU A O 1
ATOM 817 N N . ARG A 1 112 ? -10.630 3.336 9.702 1.00 93.88 112 ARG A N 1
ATOM 818 C CA . ARG A 1 112 ? -10.593 3.857 11.082 1.00 93.88 112 ARG A CA 1
ATOM 819 C C . ARG A 1 112 ? -11.095 2.824 12.086 1.00 93.88 112 ARG A C 1
ATOM 821 O O . ARG A 1 112 ? -10.531 2.704 13.169 1.00 93.88 112 ARG A O 1
ATOM 828 N N . GLN A 1 113 ? -12.138 2.079 11.730 1.00 93.25 113 GLN A N 1
ATOM 829 C CA . GLN A 1 113 ? -12.659 1.007 12.570 1.00 93.25 113 GLN A CA 1
ATOM 830 C C . GLN A 1 113 ? -11.642 -0.139 12.707 1.00 93.25 113 GLN A C 1
ATOM 832 O O . GLN A 1 113 ? -11.362 -0.569 13.822 1.00 93.25 113 GLN A O 1
ATOM 837 N N . VAL A 1 114 ? -11.005 -0.563 11.610 1.00 92.50 114 VAL A N 1
ATOM 838 C CA . VAL A 1 114 ? -9.938 -1.580 11.624 1.00 92.50 114 VAL A CA 1
ATOM 839 C C . VAL A 1 114 ? -8.743 -1.131 12.466 1.00 92.50 114 VAL A C 1
ATOM 841 O O . VAL A 1 114 ? -8.201 -1.935 13.227 1.00 92.50 114 VAL A O 1
ATOM 844 N N . MET A 1 115 ? -8.337 0.138 12.358 1.00 92.19 115 MET A N 1
ATOM 845 C CA . MET A 1 115 ? -7.264 0.710 13.175 1.00 92.19 115 MET A CA 1
ATOM 846 C C . MET A 1 115 ? -7.591 0.631 14.667 1.00 92.19 115 MET A C 1
ATOM 848 O O . MET A 1 115 ? -6.779 0.120 15.442 1.00 92.19 115 MET A O 1
ATOM 852 N N . ARG A 1 116 ? -8.810 1.018 15.048 1.00 91.31 116 ARG A N 1
ATOM 853 C CA . ARG A 1 116 ? -9.275 0.937 16.433 1.00 91.31 116 ARG A CA 1
ATOM 854 C C . ARG A 1 116 ? -9.301 -0.499 16.950 1.00 91.31 116 ARG A C 1
ATOM 856 O O . ARG A 1 116 ? -8.798 -0.763 18.038 1.00 91.31 116 ARG A O 1
ATOM 863 N N . ASP A 1 117 ? -9.857 -1.421 16.169 1.00 90.62 117 ASP A N 1
ATOM 864 C CA . ASP A 1 117 ? -10.103 -2.798 16.609 1.00 90.62 117 ASP A CA 1
ATOM 865 C C . ASP A 1 117 ? -8.826 -3.641 16.686 1.00 90.62 117 ASP A C 1
ATOM 867 O O . ASP A 1 117 ? -8.689 -4.478 17.577 1.00 90.62 117 ASP A O 1
ATOM 871 N N . ARG A 1 118 ? -7.888 -3.452 15.747 1.00 87.88 118 ARG A N 1
ATOM 872 C CA . ARG A 1 118 ? -6.670 -4.276 15.656 1.00 87.88 118 ARG A CA 1
ATOM 873 C C . ARG A 1 118 ? -5.444 -3.644 16.295 1.00 87.88 118 ARG A C 1
ATOM 875 O O . ARG A 1 118 ? -4.562 -4.378 16.731 1.00 87.88 118 ARG A O 1
ATOM 882 N N . TYR A 1 119 ? -5.374 -2.317 16.324 1.00 82.75 119 TYR A N 1
ATOM 883 C CA . TYR A 1 119 ? -4.170 -1.591 16.727 1.00 82.75 119 TYR A CA 1
ATOM 884 C C . TYR A 1 119 ? -4.407 -0.644 17.911 1.00 82.75 119 TYR A C 1
ATOM 886 O O . TYR A 1 119 ? -3.441 -0.126 18.463 1.00 82.75 119 TYR A O 1
ATOM 894 N N . GLY A 1 120 ? -5.660 -0.450 18.344 1.00 81.06 120 GLY A N 1
ATOM 895 C CA . GLY A 1 120 ? -5.992 0.384 19.504 1.00 81.06 120 GLY A CA 1
ATOM 896 C C . GLY A 1 120 ? -5.730 1.880 19.299 1.00 81.06 120 GLY A C 1
ATOM 897 O O . GLY A 1 120 ? -5.599 2.604 20.287 1.00 81.06 120 GLY A O 1
ATOM 898 N N . VAL A 1 121 ? -5.635 2.319 18.039 1.00 64.25 121 VAL A N 1
ATOM 899 C CA . VAL A 1 121 ? -5.414 3.714 17.607 1.00 64.25 121 VAL A CA 1
ATOM 900 C C . VAL A 1 121 ? -6.691 4.371 17.103 1.00 64.25 121 VAL A C 1
ATOM 902 O O . VAL A 1 121 ? -7.542 3.665 16.516 1.00 64.25 121 VAL A O 1
#